Protein AF-A0A2G9P4A4-F1 (afdb_monomer_lite)

Secondary structure (DSSP, 8-state):
---------------------PPPP-PEEEHHHHHHS--BSSEEEEEEEEESTTTSSSSEEEEEETTEEEEEE--GGGGTT--TT-EEEEEEEE--S-SS-SSTTTEEEEEEEEE------B-SSGGGSPTTEEEEEEEEETTEEEEEEEE-----

Radius of gyration: 25.36 Å; chains: 1; bounding box: 76×40×81 Å

Structure (mmCIF, N/CA/C/O backbone):
data_AF-A0A2G9P4A4-F1
#
_entry.id   AF-A0A2G9P4A4-F1
#
loop_
_atom_site.group_PDB
_atom_site.id
_atom_site.type_symbol
_atom_site.label_atom_id
_atom_site.label_alt_id
_atom_site.label_comp_id
_atom_site.label_asym_id
_atom_site.label_entity_id
_atom_site.label_seq_id
_atom_site.pdbx_PDB_ins_code
_atom_site.Cartn_x
_atom_site.Cartn_y
_atom_site.Cartn_z
_atom_site.occupancy
_atom_site.B_iso_or_equiv
_atom_site.auth_seq_id
_atom_site.auth_comp_id
_atom_site.auth_asym_id
_atom_site.auth_atom_id
_atom_site.pdbx_PDB_model_num
ATOM 1 N N . MET A 1 1 ? 51.250 27.853 63.094 1.00 38.88 1 MET A N 1
ATOM 2 C CA . MET A 1 1 ? 50.689 26.483 63.073 1.00 38.88 1 MET A CA 1
ATOM 3 C C . MET A 1 1 ? 49.592 26.426 62.019 1.00 38.88 1 MET A C 1
ATOM 5 O O . MET A 1 1 ? 48.682 27.239 62.063 1.00 38.88 1 MET A O 1
ATOM 9 N N . LYS A 1 2 ? 49.763 25.532 61.037 1.00 47.66 2 LYS A N 1
ATOM 10 C CA . LYS A 1 2 ? 48.895 25.254 59.876 1.00 47.66 2 LYS A CA 1
ATOM 11 C C . LYS A 1 2 ? 47.487 24.838 60.300 1.00 47.66 2 LYS A C 1
ATOM 13 O O . LYS A 1 2 ? 47.427 23.869 61.047 1.00 47.66 2 LYS A O 1
ATOM 18 N N . LYS A 1 3 ? 46.417 25.432 59.740 1.00 43.81 3 LYS A N 1
ATOM 19 C CA . LYS A 1 3 ? 45.094 24.786 59.595 1.00 43.81 3 LYS A CA 1
ATOM 20 C C . LYS A 1 3 ? 44.264 25.360 58.419 1.00 43.81 3 LYS A C 1
ATOM 22 O O . LYS A 1 3 ? 43.856 26.508 58.476 1.00 43.81 3 LYS A O 1
ATOM 27 N N . ILE A 1 4 ? 43.992 24.473 57.447 1.00 54.62 4 ILE A N 1
ATOM 28 C CA . ILE A 1 4 ? 42.682 24.199 56.798 1.00 54.62 4 ILE A CA 1
ATOM 29 C C . ILE A 1 4 ? 42.232 25.187 55.692 1.00 54.62 4 ILE A C 1
ATOM 31 O O . ILE A 1 4 ? 41.890 26.326 55.970 1.00 54.62 4 ILE A O 1
ATOM 35 N N . PHE A 1 5 ? 42.421 24.853 54.403 1.00 53.12 5 PHE A N 1
ATOM 36 C CA . PHE A 1 5 ? 41.516 24.086 53.505 1.00 53.12 5 PHE A CA 1
ATOM 37 C C . PHE A 1 5 ? 40.148 24.747 53.303 1.00 53.12 5 PHE A C 1
ATOM 39 O O . PHE A 1 5 ? 39.327 24.592 54.190 1.00 53.12 5 PHE A O 1
ATOM 46 N N . ILE A 1 6 ? 39.889 25.344 52.126 1.00 52.00 6 ILE A N 1
ATOM 47 C CA . ILE A 1 6 ? 38.711 25.059 51.273 1.00 52.00 6 ILE A CA 1
ATOM 48 C C . ILE A 1 6 ? 39.114 25.350 49.819 1.00 52.00 6 ILE A C 1
ATOM 50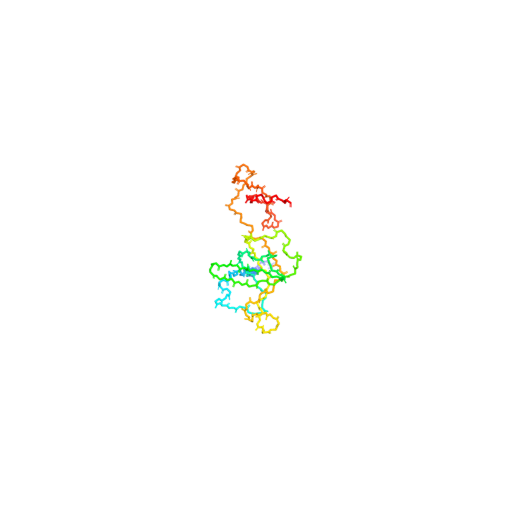 O O . ILE A 1 6 ? 39.227 26.491 49.382 1.00 52.00 6 ILE A O 1
ATOM 54 N N . VAL A 1 7 ? 39.366 24.271 49.086 1.00 50.25 7 VAL A N 1
ATOM 55 C CA . VAL A 1 7 ? 39.514 24.236 47.633 1.00 50.25 7 VAL A CA 1
ATOM 56 C C . VAL A 1 7 ? 38.094 24.228 47.058 1.00 50.25 7 VAL A C 1
ATOM 58 O O . VAL A 1 7 ? 37.395 23.222 47.141 1.00 50.25 7 VAL A O 1
ATOM 61 N N . LEU A 1 8 ? 37.633 25.372 46.549 1.00 47.69 8 LEU A N 1
ATOM 62 C CA . LEU A 1 8 ? 36.340 25.505 45.870 1.00 47.69 8 LEU A CA 1
ATOM 63 C C . LEU A 1 8 ? 36.509 25.035 44.418 1.00 47.69 8 LEU A C 1
ATOM 65 O O . LEU A 1 8 ? 36.770 25.818 43.509 1.00 47.69 8 LEU A O 1
ATOM 69 N N . ILE A 1 9 ? 36.422 23.717 44.225 1.00 50.53 9 ILE A N 1
ATOM 70 C CA . ILE A 1 9 ? 36.267 23.100 42.906 1.00 50.53 9 ILE A CA 1
ATOM 71 C C . ILE A 1 9 ? 34.866 23.467 42.421 1.00 50.53 9 ILE A C 1
ATOM 73 O O . ILE A 1 9 ? 33.869 22.895 42.859 1.00 50.53 9 ILE A O 1
ATOM 77 N N . LEU A 1 10 ? 34.796 24.438 41.516 1.00 48.41 10 LEU A N 1
ATOM 78 C CA . LEU A 1 10 ? 33.615 24.678 40.700 1.00 48.41 10 LEU A CA 1
ATOM 79 C C . LEU A 1 10 ? 33.547 23.548 39.664 1.00 48.41 10 LEU A C 1
ATOM 81 O O . LEU A 1 10 ? 34.129 23.624 38.584 1.00 48.41 10 LEU A O 1
ATOM 85 N N . VAL A 1 11 ? 32.884 22.451 40.040 1.00 56.06 11 VAL A N 1
ATOM 86 C CA . VAL A 1 11 ? 32.452 21.407 39.108 1.00 56.06 11 VAL A CA 1
ATOM 87 C C . VAL A 1 11 ? 31.328 22.010 38.270 1.00 56.06 11 VAL A C 1
ATOM 89 O O . VAL A 1 11 ? 30.154 21.932 38.625 1.00 56.06 11 VAL A O 1
ATOM 92 N N . SER A 1 12 ? 31.688 22.649 37.161 1.00 51.59 12 SER A N 1
ATOM 93 C CA . SER A 1 12 ? 30.738 22.960 36.097 1.00 51.59 12 SER A CA 1
ATOM 94 C C . SER A 1 12 ? 30.339 21.641 35.443 1.00 51.59 12 SER A C 1
ATOM 96 O O . SER A 1 12 ? 30.984 21.173 34.507 1.00 51.59 12 SER A O 1
ATOM 98 N N . VAL A 1 13 ? 29.300 21.008 35.992 1.00 52.00 13 VAL A N 1
ATOM 99 C CA . VAL A 1 13 ? 28.576 19.908 35.357 1.00 52.00 13 VAL A CA 1
ATOM 100 C C . VAL A 1 13 ? 27.949 20.487 34.096 1.00 52.00 13 VAL A C 1
ATOM 102 O O . VAL A 1 13 ? 26.865 21.066 34.125 1.00 52.00 13 VAL A O 1
ATOM 105 N N . ILE A 1 14 ? 28.669 20.392 32.982 1.00 58.41 14 ILE A N 1
ATOM 106 C CA . ILE A 1 14 ? 28.085 20.596 31.666 1.00 58.41 14 ILE A CA 1
ATOM 107 C C . ILE A 1 14 ? 27.151 19.402 31.495 1.00 58.41 14 ILE A C 1
ATOM 109 O O . ILE A 1 14 ? 27.589 18.297 31.179 1.00 58.41 14 ILE A O 1
ATOM 113 N N . PHE A 1 15 ? 25.869 19.604 31.799 1.00 46.44 15 PHE A N 1
ATOM 114 C CA . PHE A 1 15 ? 24.804 18.746 31.307 1.00 46.44 15 PHE A CA 1
ATOM 115 C C . PHE A 1 15 ? 24.862 18.833 29.778 1.00 46.44 15 PHE A C 1
ATOM 117 O O . PHE A 1 15 ? 24.165 19.633 29.159 1.00 46.44 15 PHE A O 1
ATOM 124 N N . SER A 1 16 ? 25.728 18.024 29.164 1.00 51.00 16 SER A N 1
ATOM 125 C CA . SER A 1 16 ? 25.557 17.574 27.789 1.00 51.00 16 SER A CA 1
ATOM 126 C C . SER A 1 16 ? 24.302 16.716 27.787 1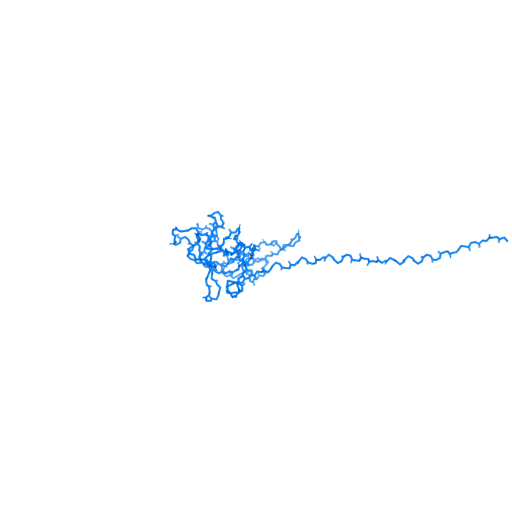.00 51.00 16 SER A C 1
ATOM 128 O O . SER A 1 16 ? 24.363 15.491 27.844 1.00 51.00 16 SER A O 1
ATOM 130 N N . GLY A 1 17 ? 23.147 17.380 27.818 1.00 52.66 17 GLY A N 1
ATOM 131 C CA . GLY A 1 17 ? 21.891 16.763 27.457 1.00 52.66 17 GLY A CA 1
ATOM 132 C C . GLY A 1 17 ? 22.053 16.291 26.025 1.00 52.66 17 GLY A C 1
ATOM 133 O O . GLY A 1 17 ? 22.036 17.098 25.098 1.00 52.66 17 GLY A O 1
ATOM 134 N N . CYS A 1 18 ? 22.272 14.990 25.855 1.00 53.38 18 CYS A N 1
ATOM 135 C CA . CYS A 1 18 ? 22.003 14.327 24.598 1.00 53.38 18 CYS A CA 1
ATOM 136 C C . CYS A 1 18 ? 20.525 14.585 24.307 1.00 53.38 18 CYS A C 1
ATOM 138 O O . CYS A 1 18 ? 19.652 13.948 24.890 1.00 53.38 18 CYS A O 1
ATOM 140 N N . VAL A 1 19 ? 20.242 15.579 23.467 1.00 62.56 19 VAL A N 1
ATOM 141 C CA . VAL A 1 19 ? 18.950 15.674 22.800 1.00 62.56 19 VAL A CA 1
ATOM 142 C C . VAL A 1 19 ? 18.904 14.438 21.917 1.00 62.56 19 VAL A C 1
ATOM 144 O O . VAL A 1 19 ? 19.564 14.395 20.879 1.00 62.56 19 VAL A O 1
ATOM 147 N N . GLU A 1 20 ? 18.217 13.395 22.382 1.00 62.78 20 GLU A N 1
ATOM 148 C CA . GLU A 1 20 ? 17.889 12.256 21.535 1.00 62.78 20 GLU A CA 1
ATOM 149 C C . GLU A 1 20 ? 17.218 12.819 20.278 1.00 62.78 20 GLU A C 1
ATOM 151 O O . GLU A 1 20 ? 16.249 13.582 20.395 1.00 62.78 20 GLU A O 1
ATOM 156 N N . PRO A 1 21 ? 17.756 12.546 19.076 1.00 59.38 21 PRO A N 1
ATOM 157 C CA . PRO A 1 21 ? 17.128 13.006 17.856 1.00 59.38 21 PRO A CA 1
ATOM 158 C C . PRO A 1 21 ? 15.728 12.404 17.825 1.00 59.38 21 PRO A C 1
ATOM 160 O O . PRO A 1 21 ? 15.567 11.188 17.725 1.00 59.38 21 PRO A O 1
ATOM 163 N N . LYS A 1 22 ? 14.715 13.270 17.952 1.00 50.31 22 LYS A N 1
ATOM 164 C CA . LYS A 1 22 ? 13.313 12.908 17.758 1.00 50.31 22 LYS A CA 1
ATOM 165 C C . LYS A 1 22 ? 13.250 12.109 16.453 1.00 50.31 22 LYS A C 1
ATOM 167 O O . LYS A 1 22 ? 13.699 12.648 15.436 1.00 50.31 22 LYS A O 1
ATOM 172 N N . PRO A 1 23 ? 12.771 10.852 16.465 1.00 52.66 23 PRO A N 1
ATOM 173 C CA . PRO A 1 23 ? 12.733 10.046 15.256 1.00 52.66 23 PRO A CA 1
ATOM 174 C C . PRO A 1 23 ? 11.992 10.848 14.189 1.00 52.66 23 PRO A C 1
ATOM 176 O O . PRO A 1 23 ? 10.910 11.387 14.449 1.00 52.66 23 PRO A O 1
ATOM 179 N N . ALA A 1 24 ? 12.635 11.023 13.032 1.00 58.41 24 ALA A N 1
ATOM 180 C CA . ALA A 1 24 ? 12.041 11.724 11.907 1.00 58.41 24 ALA A CA 1
ATOM 181 C C . ALA A 1 24 ? 10.691 11.060 11.625 1.00 58.41 24 ALA A C 1
ATOM 183 O O . ALA A 1 24 ? 10.641 9.852 11.400 1.00 58.41 24 ALA A O 1
ATOM 184 N N . GLN A 1 25 ? 9.600 11.823 11.725 1.00 61.59 25 GLN A N 1
ATOM 185 C CA . GLN A 1 25 ? 8.273 11.299 11.429 1.00 61.59 25 GLN A CA 1
ATOM 186 C C . GLN A 1 25 ? 8.292 10.770 9.995 1.00 61.59 25 GLN A C 1
ATOM 188 O O . GLN A 1 25 ? 8.588 11.514 9.058 1.00 61.59 25 GLN A O 1
ATOM 193 N N . GLU A 1 26 ? 8.052 9.471 9.846 1.00 78.06 26 GLU A N 1
ATOM 194 C CA . GLU A 1 26 ? 8.014 8.806 8.552 1.00 78.06 26 GLU A CA 1
ATOM 195 C C . GLU A 1 26 ? 6.864 9.407 7.738 1.00 78.06 26 GLU A C 1
ATOM 197 O O . GLU A 1 26 ? 5.703 9.355 8.147 1.00 78.06 26 GLU A O 1
ATOM 202 N N . LYS A 1 27 ? 7.192 10.067 6.624 1.00 89.31 27 LYS A N 1
ATOM 203 C CA . LYS A 1 27 ? 6.204 10.772 5.807 1.00 89.31 27 LYS A CA 1
ATOM 204 C C . LYS A 1 27 ? 5.347 9.760 5.045 1.00 89.31 27 LYS A C 1
ATOM 206 O O . LYS A 1 27 ? 5.883 8.955 4.286 1.00 89.31 27 LYS A O 1
ATOM 211 N N . ILE A 1 28 ? 4.031 9.867 5.199 1.00 93.00 28 ILE A N 1
ATOM 212 C CA . ILE A 1 28 ? 3.046 9.166 4.371 1.00 93.00 28 ILE A CA 1
ATOM 213 C C . ILE A 1 28 ? 2.628 10.121 3.253 1.00 93.00 28 ILE A C 1
ATOM 215 O O . ILE A 1 28 ? 2.282 11.272 3.515 1.00 93.00 28 ILE A O 1
ATOM 219 N N . PHE A 1 29 ? 2.719 9.664 2.010 1.00 92.50 29 PHE A N 1
ATOM 220 C CA . PHE A 1 29 ? 2.287 10.409 0.830 1.00 92.50 29 PHE A CA 1
ATOM 221 C C . PHE A 1 29 ? 0.869 9.986 0.463 1.00 92.50 29 PHE A C 1
ATOM 223 O O . PHE A 1 29 ? 0.502 8.830 0.642 1.00 92.50 29 PHE A O 1
ATOM 230 N N . ASN A 1 30 ? 0.070 10.870 -0.119 1.00 92.69 30 ASN A N 1
ATOM 231 C CA . ASN A 1 30 ? -1.087 10.398 -0.880 1.00 92.69 30 ASN A CA 1
ATOM 232 C C . ASN A 1 30 ? -0.681 10.083 -2.334 1.00 92.69 30 ASN A C 1
ATOM 234 O O . ASN A 1 30 ? 0.379 10.503 -2.803 1.00 92.69 30 ASN A O 1
ATOM 238 N N . VAL A 1 31 ? -1.514 9.331 -3.059 1.00 91.44 31 VAL A N 1
ATOM 239 C CA . VAL A 1 31 ? -1.201 8.919 -4.444 1.00 91.44 31 VAL A CA 1
ATOM 240 C C . VAL A 1 31 ? -0.949 10.111 -5.374 1.00 91.44 31 VAL A C 1
ATOM 242 O O . VAL A 1 31 ? -0.026 10.071 -6.186 1.00 91.44 31 VAL A O 1
ATOM 245 N N . ALA A 1 32 ? -1.727 11.188 -5.248 1.00 89.69 32 ALA A N 1
ATOM 246 C CA . ALA A 1 32 ? -1.562 12.372 -6.088 1.00 89.69 32 ALA A CA 1
ATOM 247 C C . ALA A 1 32 ? -0.217 13.071 -5.826 1.00 89.69 32 ALA A C 1
ATOM 249 O O . ALA A 1 32 ? 0.503 13.379 -6.773 1.00 89.69 32 ALA A O 1
ATOM 250 N N . GLU A 1 33 ? 0.162 13.234 -4.557 1.00 90.88 33 GLU A N 1
ATOM 251 C CA . GLU A 1 33 ? 1.450 13.808 -4.151 1.00 90.88 33 GLU A CA 1
ATOM 252 C C . GLU A 1 33 ? 2.638 13.004 -4.684 1.00 90.88 33 GLU A C 1
ATOM 254 O O . GLU A 1 33 ? 3.612 13.593 -5.160 1.00 90.88 33 GLU A O 1
ATOM 259 N N . LEU A 1 34 ? 2.564 11.667 -4.614 1.00 91.06 34 LEU A N 1
ATOM 260 C CA . LEU A 1 34 ? 3.615 10.807 -5.152 1.00 91.06 34 LEU A CA 1
ATOM 261 C C . LEU A 1 34 ? 3.729 10.967 -6.671 1.00 91.06 34 LEU A C 1
ATOM 263 O O . LEU A 1 34 ? 4.834 11.050 -7.191 1.00 91.06 34 LEU A O 1
ATOM 267 N N . LEU A 1 35 ? 2.611 11.022 -7.392 1.00 88.81 35 LEU A N 1
ATOM 268 C CA . LEU A 1 35 ? 2.629 11.139 -8.851 1.00 88.81 35 LEU A CA 1
ATOM 269 C C . LEU A 1 35 ? 3.091 12.518 -9.341 1.00 88.81 35 LEU A C 1
ATOM 271 O O . LEU A 1 35 ? 3.660 12.614 -10.427 1.00 88.81 35 LEU A O 1
ATOM 275 N N . GLU A 1 36 ? 2.875 13.579 -8.562 1.00 89.75 36 GLU A N 1
ATOM 276 C CA . GLU A 1 36 ? 3.418 14.909 -8.859 1.00 89.75 36 GLU A CA 1
ATOM 277 C C . GLU A 1 36 ? 4.931 14.987 -8.618 1.00 89.75 36 GLU A C 1
ATOM 279 O O . GLU A 1 36 ? 5.641 15.658 -9.367 1.00 89.75 36 GLU A O 1
ATOM 284 N N . ASN A 1 37 ? 5.433 14.297 -7.588 1.00 89.62 37 ASN A N 1
ATOM 285 C CA . ASN A 1 37 ? 6.845 14.296 -7.205 1.00 89.62 37 ASN A CA 1
ATOM 286 C C . ASN A 1 37 ? 7.330 12.861 -6.921 1.00 89.62 37 ASN A C 1
ATOM 288 O O . ASN A 1 37 ? 7.495 12.487 -5.754 1.00 89.62 37 ASN A O 1
ATOM 292 N N . PRO A 1 38 ? 7.565 12.048 -7.968 1.00 89.88 38 PRO A N 1
ATOM 293 C CA . PRO A 1 38 ? 7.825 10.625 -7.808 1.00 89.88 38 PRO A CA 1
ATOM 294 C C . PRO A 1 38 ? 9.138 10.349 -7.082 1.00 89.88 38 PRO A C 1
ATOM 296 O O . PRO A 1 38 ? 10.188 10.928 -7.375 1.00 89.88 38 PRO A O 1
ATOM 299 N N . VAL A 1 39 ? 9.072 9.413 -6.136 1.00 90.44 39 VAL A N 1
ATOM 300 C CA . VAL A 1 39 ? 10.213 8.941 -5.352 1.00 90.44 39 VAL A CA 1
ATOM 301 C C . VAL A 1 39 ? 10.469 7.481 -5.703 1.00 90.44 39 VAL A C 1
ATOM 303 O O . VAL A 1 39 ? 9.839 6.578 -5.162 1.00 90.44 39 VAL A O 1
ATOM 306 N N . TYR A 1 4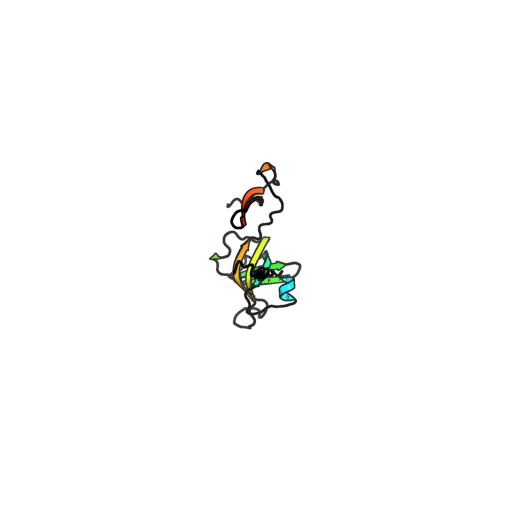0 ? 11.401 7.257 -6.624 1.00 90.88 40 TYR A N 1
ATOM 307 C CA . TYR A 1 40 ? 11.705 5.919 -7.120 1.00 90.88 40 TYR A CA 1
ATOM 308 C C . TYR A 1 40 ? 12.697 5.148 -6.244 1.00 90.88 40 TYR A C 1
ATOM 310 O O . TYR A 1 40 ? 13.551 5.749 -5.586 1.00 90.88 40 TYR A O 1
ATOM 318 N N . GLU A 1 41 ? 12.609 3.814 -6.293 1.00 88.50 41 GLU A N 1
ATOM 319 C CA . GLU A 1 41 ? 13.553 2.852 -5.684 1.00 88.50 41 GLU A CA 1
ATOM 320 C C . GLU A 1 41 ? 13.760 3.002 -4.166 1.00 88.50 41 GLU A C 1
ATOM 322 O O . GLU A 1 41 ? 14.670 2.408 -3.578 1.00 88.50 41 GLU A O 1
ATOM 327 N N . LYS A 1 42 ? 12.909 3.787 -3.505 1.00 91.81 42 LYS A N 1
ATOM 328 C CA . LYS A 1 42 ? 12.917 3.998 -2.059 1.00 91.81 42 LYS A CA 1
ATOM 329 C C . LYS A 1 42 ? 11.642 3.444 -1.470 1.00 91.81 42 LYS A C 1
ATOM 331 O O . LYS A 1 42 ? 10.570 3.604 -2.044 1.00 91.81 42 LYS A O 1
ATOM 336 N N . GLU A 1 43 ? 11.793 2.797 -0.321 1.00 93.56 43 GLU A N 1
ATOM 337 C CA . GLU A 1 43 ? 10.644 2.347 0.445 1.00 93.56 43 GLU A CA 1
ATOM 338 C C . GLU A 1 43 ? 9.952 3.564 1.055 1.00 93.56 43 GLU A C 1
ATOM 340 O O . GLU A 1 43 ? 10.579 4.367 1.749 1.00 93.56 43 GLU A O 1
ATOM 345 N N . ILE A 1 44 ? 8.681 3.728 0.711 1.00 94.75 44 ILE A N 1
ATOM 346 C CA . ILE A 1 44 ? 7.829 4.829 1.143 1.00 94.75 44 ILE A CA 1
ATOM 347 C C . ILE A 1 44 ? 6.455 4.291 1.523 1.00 94.75 44 ILE A C 1
ATOM 349 O O . ILE A 1 44 ? 6.066 3.191 1.126 1.00 94.75 44 ILE A O 1
ATOM 353 N N . LYS A 1 45 ? 5.709 5.105 2.266 1.00 95.81 45 LYS A N 1
ATOM 354 C CA . LYS A 1 45 ? 4.310 4.851 2.595 1.00 95.81 45 LYS A CA 1
ATOM 355 C C . LYS A 1 45 ? 3.416 5.723 1.736 1.00 95.81 45 LYS A C 1
ATOM 357 O O . LYS A 1 45 ? 3.610 6.938 1.693 1.00 95.81 45 LYS A O 1
ATOM 362 N N . ILE A 1 46 ? 2.437 5.107 1.090 1.00 95.50 46 ILE A N 1
ATOM 363 C CA . ILE A 1 46 ? 1.378 5.801 0.370 1.00 95.50 46 ILE A CA 1
ATOM 364 C C . ILE A 1 46 ? 0.019 5.448 0.952 1.00 95.50 46 ILE A C 1
ATOM 366 O O . ILE A 1 46 ? -0.191 4.317 1.374 1.00 95.50 46 ILE A O 1
ATOM 370 N N . GLN A 1 47 ? -0.905 6.399 0.959 1.00 95.56 47 GLN A N 1
ATOM 371 C CA . GLN A 1 47 ? -2.280 6.176 1.394 1.00 95.56 47 GLN A CA 1
ATOM 372 C C . GLN A 1 47 ? -3.273 6.416 0.260 1.00 95.56 47 GLN A C 1
ATOM 374 O O . GLN A 1 47 ? -3.072 7.293 -0.593 1.00 95.56 47 GLN A O 1
ATOM 379 N N . GLY A 1 48 ? -4.361 5.653 0.274 1.00 95.56 48 GLY A N 1
ATOM 380 C CA . GLY A 1 48 ? -5.451 5.810 -0.673 1.00 95.56 48 GLY A CA 1
ATOM 381 C C . GLY A 1 48 ? -6.506 4.719 -0.565 1.00 95.56 48 GLY A C 1
ATOM 382 O O . GLY A 1 48 ? -6.404 3.778 0.224 1.00 95.56 48 GLY A O 1
ATOM 383 N N . LYS A 1 49 ? -7.544 4.882 -1.379 1.00 96.44 49 LYS A N 1
ATOM 384 C CA . LYS A 1 49 ? -8.714 4.015 -1.394 1.00 96.44 49 LYS A CA 1
ATOM 385 C C . LYS A 1 49 ? -8.507 2.855 -2.362 1.00 96.44 49 LYS A C 1
ATOM 387 O O . LYS A 1 49 ? -8.136 3.095 -3.511 1.00 96.44 49 LYS A O 1
ATOM 392 N N . VAL A 1 50 ? -8.778 1.634 -1.913 1.00 95.94 50 VAL A N 1
ATOM 393 C CA . VAL A 1 50 ? -8.667 0.400 -2.706 1.00 95.94 50 VAL A CA 1
ATOM 394 C C . VAL A 1 50 ? -9.822 0.287 -3.703 1.00 95.94 50 VAL A C 1
ATOM 396 O O . VAL A 1 50 ? -10.980 0.544 -3.367 1.00 95.94 50 VAL A O 1
ATOM 399 N N . SER A 1 51 ? -9.509 -0.131 -4.927 1.00 95.12 51 SER A N 1
ATOM 400 C CA . SER A 1 51 ? -10.466 -0.470 -5.987 1.00 95.12 51 SER A CA 1
ATOM 401 C C . SER A 1 51 ? -9.892 -1.543 -6.918 1.00 95.12 51 SER A C 1
ATOM 403 O O . SER A 1 51 ? -8.677 -1.701 -6.996 1.00 95.12 51 SER A O 1
ATOM 405 N N . GLY A 1 52 ? -10.743 -2.300 -7.617 1.00 92.38 52 GLY A N 1
ATOM 406 C CA . GLY A 1 52 ? -10.301 -3.332 -8.565 1.00 92.38 52 GLY A CA 1
ATOM 407 C C . GLY A 1 52 ? -9.635 -4.563 -7.932 1.00 92.38 52 GLY A C 1
ATOM 408 O O . GLY A 1 52 ? -9.118 -5.417 -8.652 1.00 92.38 52 GLY A O 1
ATOM 409 N N . LEU A 1 53 ? -9.643 -4.695 -6.600 1.00 93.44 53 LEU A N 1
ATOM 410 C CA . LEU A 1 53 ? -9.090 -5.851 -5.899 1.00 93.44 53 LEU A CA 1
ATOM 411 C C . LEU A 1 53 ? -9.881 -7.111 -6.269 1.00 93.44 53 LEU A C 1
ATOM 413 O O . LEU A 1 53 ? -11.087 -7.187 -6.042 1.00 93.44 53 LEU A O 1
ATOM 417 N N . GLY A 1 54 ? -9.195 -8.097 -6.854 1.00 87.50 54 GLY A N 1
ATOM 418 C CA . GLY A 1 54 ? -9.786 -9.379 -7.255 1.00 87.50 54 GLY A CA 1
ATOM 419 C C . GLY A 1 54 ? -10.690 -9.329 -8.494 1.00 87.50 54 GLY A C 1
ATOM 420 O O . GLY A 1 54 ? -11.209 -10.366 -8.900 1.00 87.50 54 GLY A O 1
ATOM 421 N N . GLU A 1 55 ? -10.869 -8.163 -9.121 1.00 85.50 55 GLU A N 1
ATOM 422 C CA . GLU A 1 55 ? -11.711 -8.006 -10.321 1.00 85.50 55 GLU A CA 1
ATOM 423 C C . GLU A 1 55 ? -10.980 -8.402 -11.614 1.00 85.50 55 GLU A C 1
ATOM 425 O O . GLU A 1 55 ? -11.595 -8.689 -12.642 1.00 85.50 55 GLU A O 1
ATOM 430 N N . VAL A 1 56 ? -9.651 -8.446 -11.557 1.00 75.44 56 VAL A N 1
ATOM 431 C CA . VAL A 1 56 ? -8.751 -8.721 -12.676 1.00 75.44 56 VAL A CA 1
ATOM 432 C C . VAL A 1 56 ? -7.875 -9.935 -12.368 1.00 75.44 56 VAL A C 1
ATOM 434 O O . VAL A 1 56 ? -7.516 -10.188 -11.221 1.00 75.44 56 VAL A O 1
ATOM 437 N N . LEU A 1 57 ? -7.488 -10.691 -13.402 1.00 79.44 57 LEU A N 1
ATOM 438 C CA . LEU A 1 57 ? -6.562 -11.832 -13.294 1.00 79.44 57 LEU A CA 1
ATOM 439 C C . LEU A 1 57 ? -5.096 -11.371 -13.099 1.00 79.44 57 LEU A C 1
ATOM 441 O O . LEU A 1 57 ? -4.189 -11.881 -13.755 1.00 79.44 57 LEU A O 1
ATOM 445 N N . CYS A 1 58 ? -4.860 -10.387 -12.228 1.00 83.62 58 CYS A N 1
ATOM 446 C CA . CYS A 1 58 ? -3.538 -9.929 -11.797 1.00 83.62 58 CYS A CA 1
ATOM 447 C C . CYS A 1 58 ? -3.461 -9.924 -10.265 1.00 83.62 58 CYS A C 1
ATOM 449 O O . CYS A 1 58 ? -4.468 -9.810 -9.570 1.00 83.62 58 CYS A O 1
ATOM 451 N N . LEU A 1 59 ? -2.239 -9.973 -9.737 1.00 91.50 59 LEU A N 1
ATOM 452 C CA . LEU A 1 59 ? -1.962 -9.697 -8.326 1.00 91.50 59 LEU A CA 1
ATOM 453 C C . LEU A 1 59 ? -1.771 -8.192 -8.123 1.00 91.50 59 LEU A C 1
ATOM 455 O O . LEU A 1 59 ? -0.700 -7.726 -7.731 1.00 91.50 59 LEU A O 1
ATOM 459 N N . CYS A 1 60 ? -2.799 -7.435 -8.506 1.00 92.94 60 CYS A N 1
ATOM 460 C CA . CYS A 1 60 ? -2.781 -5.984 -8.487 1.00 92.94 60 CYS A CA 1
ATOM 461 C C . CYS A 1 60 ? -4.150 -5.385 -8.132 1.00 92.94 60 CYS A C 1
ATOM 463 O O . CYS A 1 60 ? -5.175 -6.060 -8.232 1.00 92.94 60 CYS A O 1
ATOM 465 N N . PHE A 1 61 ? -4.155 -4.147 -7.643 1.00 94.88 61 PHE A N 1
ATOM 466 C CA . PHE A 1 61 ? -5.357 -3.335 -7.430 1.00 94.88 61 PHE A CA 1
ATOM 467 C C . PHE A 1 61 ? -5.035 -1.857 -7.677 1.00 94.88 61 PHE A C 1
ATOM 469 O O . PHE A 1 61 ? -3.869 -1.461 -7.695 1.00 94.88 61 PHE A O 1
ATOM 476 N N . ASP A 1 62 ? -6.064 -1.038 -7.847 1.00 94.44 62 ASP A N 1
ATOM 477 C CA . ASP A 1 62 ? -5.941 0.406 -8.013 1.00 94.44 62 ASP A CA 1
ATOM 478 C C . ASP A 1 62 ? -6.062 1.117 -6.661 1.00 94.44 62 ASP A C 1
ATOM 480 O O . ASP A 1 62 ? -7.062 0.965 -5.951 1.00 94.44 62 ASP A O 1
ATOM 484 N N . LEU A 1 63 ? -5.058 1.924 -6.315 1.00 95.75 63 LEU A N 1
ATOM 485 C CA . LEU A 1 63 ? -5.070 2.798 -5.145 1.00 95.75 63 LEU A CA 1
ATOM 486 C C . LEU A 1 63 ? -5.347 4.236 -5.582 1.00 95.75 63 LEU A C 1
ATOM 488 O O . LEU A 1 63 ? -4.562 4.834 -6.318 1.00 95.75 63 LEU A O 1
ATOM 492 N N . THR A 1 64 ? -6.450 4.808 -5.101 1.00 95.19 64 THR A N 1
ATOM 493 C CA . 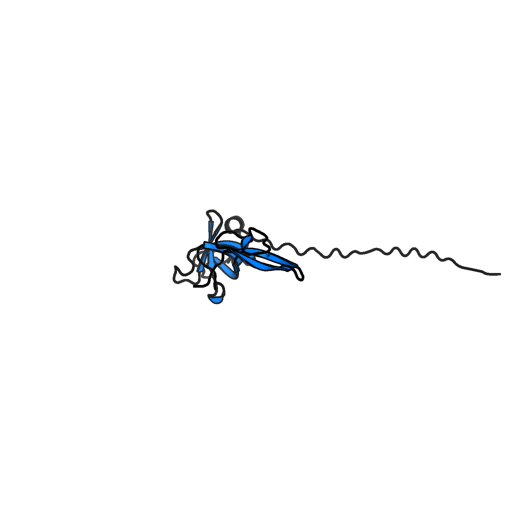THR A 1 64 ? -6.925 6.128 -5.537 1.00 95.19 64 THR A CA 1
ATOM 494 C C . THR A 1 64 ? -6.811 7.178 -4.432 1.00 95.19 64 THR A C 1
ATOM 496 O O . THR A 1 64 ? -7.233 6.953 -3.297 1.00 95.19 64 THR A O 1
ATOM 499 N N . SER A 1 65 ? -6.310 8.368 -4.770 1.00 92.38 65 SER A N 1
ATOM 500 C CA . SER A 1 65 ? -6.415 9.572 -3.936 1.00 92.38 65 SER A CA 1
ATOM 501 C C . SER A 1 65 ? -6.772 10.779 -4.799 1.00 92.38 65 SER A C 1
ATOM 503 O O . SER A 1 65 ? -6.051 11.119 -5.739 1.00 92.38 65 SER A O 1
ATOM 505 N N . GLY A 1 66 ? -7.884 11.445 -4.477 1.00 88.81 66 GLY A N 1
ATOM 506 C CA . GLY A 1 66 ? -8.453 12.479 -5.343 1.00 88.81 66 GLY A CA 1
ATOM 507 C C . GLY A 1 66 ? -8.855 11.893 -6.700 1.00 88.81 66 GLY A C 1
ATOM 508 O O . GLY A 1 66 ? -9.542 10.879 -6.755 1.00 88.81 66 GLY A O 1
ATOM 509 N N . GLU A 1 67 ? -8.404 12.514 -7.790 1.00 90.25 67 GLU A N 1
ATOM 510 C CA . GLU A 1 67 ? -8.657 12.064 -9.171 1.00 90.25 67 GLU A CA 1
ATOM 511 C C . GLU A 1 67 ? -7.508 11.216 -9.754 1.00 90.25 67 GLU A C 1
ATOM 513 O O . GLU A 1 67 ? -7.442 10.980 -10.962 1.00 90.25 67 GLU A O 1
ATOM 518 N N . LYS A 1 68 ? -6.545 10.804 -8.921 1.00 92.00 68 LYS A N 1
ATOM 519 C CA . LYS A 1 68 ? -5.360 10.052 -9.348 1.00 92.00 68 LYS A CA 1
ATOM 520 C C . LYS A 1 68 ? -5.417 8.618 -8.833 1.00 92.00 68 LYS A C 1
ATOM 522 O O . LYS A 1 68 ? -5.739 8.406 -7.667 1.00 92.00 68 LYS A O 1
ATOM 527 N N . SER A 1 69 ? -5.047 7.672 -9.694 1.00 92.44 69 SER A N 1
ATOM 528 C CA . SER A 1 69 ? -4.900 6.250 -9.370 1.00 92.44 69 SER A CA 1
ATOM 529 C C . SER A 1 69 ? -3.470 5.780 -9.638 1.00 92.44 69 SER A C 1
ATOM 531 O O . SER A 1 69 ? -2.800 6.303 -10.537 1.00 92.44 69 SER A O 1
ATOM 533 N N . LEU A 1 70 ? -3.025 4.799 -8.860 1.00 92.25 70 LEU A N 1
ATOM 534 C CA . LEU A 1 70 ? -1.752 4.103 -8.987 1.00 92.25 70 LEU A CA 1
ATOM 535 C C . LEU A 1 70 ? -1.987 2.597 -8.847 1.00 92.25 70 LEU A C 1
ATOM 537 O O . LEU A 1 70 ? -2.691 2.169 -7.931 1.00 92.25 70 LEU A O 1
ATOM 541 N N . VAL A 1 71 ? -1.369 1.805 -9.724 1.00 93.19 71 VAL A N 1
ATOM 542 C CA . VAL A 1 71 ? -1.475 0.344 -9.672 1.00 93.19 71 VAL A CA 1
ATOM 543 C C . VAL A 1 71 ? -0.535 -0.179 -8.594 1.00 93.19 71 VAL A C 1
ATOM 545 O O . VAL A 1 71 ? 0.672 0.078 -8.620 1.00 93.19 71 VAL A O 1
ATOM 548 N N . ILE A 1 72 ? -1.098 -0.926 -7.651 1.00 94.69 72 ILE A N 1
ATOM 549 C CA . ILE A 1 72 ? -0.368 -1.571 -6.567 1.00 94.69 72 ILE A CA 1
ATOM 550 C C . ILE A 1 72 ? -0.238 -3.051 -6.879 1.00 94.69 72 ILE A C 1
ATOM 552 O O . ILE A 1 72 ? -1.237 -3.761 -6.954 1.00 94.69 72 ILE A O 1
ATOM 556 N N . TRP A 1 73 ? 0.995 -3.519 -7.015 1.00 94.19 73 TRP A N 1
ATOM 557 C CA . TRP A 1 73 ? 1.342 -4.929 -7.131 1.00 94.19 73 TRP A CA 1
ATOM 558 C C . TRP A 1 73 ? 1.631 -5.501 -5.747 1.00 94.19 73 TRP A C 1
ATOM 560 O O . TRP A 1 73 ? 2.301 -4.853 -4.941 1.00 94.19 73 TRP A O 1
ATOM 570 N N . TYR A 1 74 ? 1.128 -6.698 -5.454 1.00 93.56 74 TYR A N 1
ATOM 571 C CA . TYR A 1 74 ? 1.212 -7.279 -4.113 1.00 93.56 74 TYR A CA 1
ATOM 572 C C . TYR A 1 74 ? 1.337 -8.807 -4.138 1.00 93.56 74 TYR A C 1
ATOM 574 O O . TYR A 1 74 ? 0.962 -9.461 -5.109 1.00 93.56 74 TYR A O 1
ATOM 582 N N . ASP A 1 75 ? 1.804 -9.390 -3.031 1.00 92.19 75 ASP A N 1
ATOM 583 C CA . ASP A 1 75 ? 1.697 -10.834 -2.803 1.00 92.19 75 ASP A CA 1
ATOM 584 C C . ASP A 1 75 ? 0.343 -11.179 -2.158 1.00 92.19 75 ASP A C 1
ATOM 586 O O . ASP A 1 75 ? -0.047 -10.508 -1.198 1.00 92.19 75 ASP A O 1
ATOM 590 N N . PRO A 1 76 ? -0.358 -12.259 -2.566 1.00 88.62 76 PRO A N 1
ATOM 591 C CA . PRO A 1 76 ? -1.733 -12.563 -2.136 1.00 88.62 76 PRO A CA 1
ATOM 592 C C . PRO A 1 76 ? -1.969 -12.562 -0.621 1.00 88.62 76 PRO A C 1
ATOM 594 O O . PRO A 1 76 ? -3.062 -12.265 -0.148 1.00 88.62 76 PRO A O 1
ATOM 597 N N . VAL A 1 77 ? -0.938 -12.893 0.156 1.00 89.69 77 VAL A N 1
ATOM 598 C CA . VAL A 1 77 ? -0.996 -12.949 1.622 1.00 89.69 77 VAL A CA 1
ATOM 599 C C . VAL A 1 77 ? -1.185 -11.575 2.280 1.00 89.69 77 VAL A C 1
ATOM 601 O O . VAL A 1 77 ? -1.588 -11.521 3.439 1.00 89.69 77 VAL A O 1
ATOM 604 N N . MET A 1 78 ? -0.916 -10.479 1.562 1.00 90.31 78 MET A N 1
ATOM 605 C CA . MET A 1 78 ? -0.948 -9.109 2.089 1.00 90.31 78 MET A CA 1
ATOM 606 C C . MET A 1 78 ? -2.349 -8.486 2.130 1.00 90.31 78 MET A C 1
ATOM 608 O O . MET A 1 78 ? -2.562 -7.545 2.884 1.00 90.31 78 MET A O 1
ATOM 612 N N . VAL A 1 79 ? -3.304 -8.991 1.344 1.00 91.94 79 VAL A N 1
ATOM 613 C CA . VAL A 1 79 ? -4.645 -8.384 1.190 1.00 91.94 79 VAL A CA 1
ATOM 614 C C . VAL A 1 79 ? -5.730 -9.079 2.013 1.00 91.94 79 VAL A C 1
ATOM 616 O O . VAL A 1 79 ? -6.923 -8.880 1.798 1.00 91.94 79 VAL A O 1
ATOM 619 N N . LYS A 1 80 ? -5.341 -9.923 2.973 1.00 90.19 80 LYS A N 1
ATOM 620 C CA . LYS A 1 80 ? -6.301 -10.627 3.825 1.00 90.19 80 LYS A CA 1
ATOM 621 C C . LYS A 1 80 ? -7.111 -9.625 4.658 1.00 90.19 80 LYS A C 1
ATOM 623 O O . LYS A 1 80 ? -6.553 -8.952 5.519 1.00 90.19 80 LYS A O 1
ATOM 628 N N . GLY A 1 81 ? -8.428 -9.603 4.450 1.00 88.88 81 GLY A N 1
ATOM 629 C CA . GLY A 1 81 ? -9.346 -8.701 5.155 1.00 88.88 81 GLY A CA 1
ATOM 630 C C . GLY A 1 81 ? -9.379 -7.274 4.603 1.00 88.88 81 GLY A C 1
ATOM 631 O O . GLY A 1 81 ? -9.895 -6.392 5.279 1.00 88.88 81 GLY A O 1
ATOM 632 N N . ILE A 1 82 ? -8.815 -7.049 3.413 1.00 91.62 82 ILE A N 1
ATOM 633 C CA . ILE A 1 82 ? -8.912 -5.789 2.672 1.00 91.62 82 ILE A CA 1
ATOM 634 C C . ILE A 1 82 ? -9.941 -5.966 1.560 1.00 91.62 82 ILE A C 1
ATOM 636 O O . ILE A 1 82 ? -9.932 -6.978 0.859 1.00 91.62 82 ILE A O 1
ATOM 640 N N . GLU A 1 83 ? -10.800 -4.970 1.384 1.00 92.81 83 GLU A N 1
ATOM 641 C CA . GLU A 1 83 ? -11.878 -4.973 0.401 1.00 92.81 83 GLU A CA 1
ATOM 642 C C . GLU A 1 83 ? -11.847 -3.719 -0.480 1.00 92.81 83 GLU A C 1
ATOM 644 O O . GLU A 1 83 ? -11.255 -2.689 -0.143 1.00 92.81 83 GLU A O 1
ATOM 649 N N . ASN A 1 84 ? -12.521 -3.790 -1.632 1.00 94.44 84 ASN A N 1
ATOM 650 C CA . ASN A 1 84 ? -12.753 -2.609 -2.457 1.00 94.44 84 ASN A CA 1
ATOM 651 C C . ASN A 1 84 ? -13.536 -1.568 -1.656 1.00 94.44 84 ASN A C 1
ATOM 653 O O . ASN A 1 84 ? -14.609 -1.842 -1.128 1.00 94.44 84 ASN A O 1
ATOM 657 N N . GLY A 1 85 ? -13.016 -0.347 -1.610 1.00 92.25 85 GLY A N 1
ATOM 658 C CA . GLY A 1 85 ? -13.584 0.741 -0.829 1.00 92.25 85 GLY A CA 1
ATOM 659 C C . GLY A 1 85 ? -12.796 1.098 0.428 1.00 92.25 85 GLY A C 1
ATOM 660 O O . GLY A 1 85 ? -12.941 2.231 0.898 1.00 92.25 85 GLY A O 1
ATOM 661 N N . ASP A 1 86 ? -11.941 0.198 0.916 1.00 93.62 86 ASP A N 1
ATOM 662 C CA . ASP A 1 86 ? -11.134 0.433 2.109 1.00 93.62 86 ASP A CA 1
ATOM 663 C C . ASP A 1 86 ? -10.109 1.546 1.899 1.00 93.62 86 ASP A C 1
ATOM 665 O O . ASP A 1 86 ? -9.527 1.685 0.822 1.00 93.62 86 ASP A O 1
ATOM 669 N N . GLN A 1 87 ? -9.865 2.324 2.955 1.00 94.12 87 GLN A N 1
ATOM 670 C CA . GLN A 1 87 ? -8.676 3.167 3.038 1.00 94.12 87 GLN A CA 1
ATOM 671 C C . GLN A 1 87 ? -7.516 2.347 3.588 1.00 94.12 87 GLN A C 1
ATOM 673 O O . GLN A 1 87 ? -7.650 1.674 4.613 1.00 94.12 87 GLN A O 1
ATOM 678 N N . VAL A 1 88 ? -6.380 2.394 2.899 1.00 95.62 88 VAL A N 1
ATOM 679 C CA . VAL A 1 88 ? -5.185 1.636 3.272 1.00 95.62 88 VAL A CA 1
ATOM 680 C C . VAL A 1 88 ? -3.939 2.504 3.220 1.00 95.62 88 VAL A C 1
ATOM 682 O O . VAL A 1 88 ? -3.837 3.437 2.423 1.00 95.62 88 VAL A O 1
ATOM 685 N N . ILE A 1 89 ? -2.960 2.133 4.039 1.00 95.62 89 ILE A N 1
ATOM 686 C CA . ILE A 1 89 ? -1.575 2.574 3.933 1.00 95.62 89 ILE A CA 1
ATOM 687 C C . ILE A 1 89 ? -0.777 1.423 3.321 1.00 95.62 89 ILE A C 1
ATOM 689 O O . ILE A 1 89 ? -0.697 0.326 3.875 1.00 95.62 89 ILE A O 1
ATOM 693 N N . VAL A 1 90 ? -0.165 1.677 2.173 1.00 96.50 90 VAL A N 1
ATOM 694 C CA . VAL A 1 90 ? 0.705 0.744 1.463 1.00 96.50 90 VAL A CA 1
ATOM 695 C C . VAL A 1 90 ? 2.150 1.172 1.685 1.00 96.50 90 VAL A C 1
ATOM 697 O O . VAL A 1 90 ? 2.530 2.293 1.356 1.00 96.50 90 VAL A O 1
ATOM 700 N N . THR A 1 91 ? 2.971 0.279 2.227 1.00 96.94 91 THR A N 1
ATOM 701 C CA . THR A 1 91 ? 4.430 0.442 2.244 1.00 96.94 91 THR A CA 1
ATOM 702 C C . THR A 1 91 ? 5.009 -0.297 1.050 1.00 96.94 91 THR A C 1
ATOM 704 O O . THR A 1 91 ? 4.613 -1.432 0.779 1.00 96.94 91 THR A O 1
ATOM 707 N N . GLY A 1 92 ? 5.926 0.329 0.323 1.00 95.50 92 GLY A N 1
ATOM 708 C CA . GLY A 1 92 ? 6.528 -0.288 -0.850 1.00 95.50 92 GLY A CA 1
ATOM 709 C C . GLY A 1 92 ? 7.381 0.676 -1.655 1.00 95.50 92 GLY A C 1
ATOM 710 O O . GLY A 1 92 ? 7.826 1.702 -1.140 1.00 95.50 92 GLY A O 1
ATOM 711 N N . LYS A 1 93 ? 7.632 0.335 -2.920 1.00 94.69 93 LYS A N 1
ATOM 712 C CA . LYS A 1 93 ? 8.530 1.091 -3.801 1.00 94.69 93 LYS A CA 1
ATOM 713 C C . LYS A 1 93 ? 7.877 1.379 -5.140 1.00 94.69 93 LYS A C 1
ATOM 715 O O . LYS A 1 93 ? 7.283 0.490 -5.746 1.00 94.69 93 LYS A O 1
ATOM 720 N N . LEU A 1 94 ? 8.069 2.602 -5.624 1.00 91.94 94 LEU A N 1
ATOM 721 C CA . LEU A 1 94 ? 7.771 2.959 -7.005 1.00 91.94 94 LEU A CA 1
ATOM 722 C C . LEU A 1 94 ? 8.946 2.531 -7.894 1.00 91.94 94 LEU A C 1
ATOM 724 O O . LEU A 1 94 ? 10.086 2.944 -7.646 1.00 91.94 94 LEU A O 1
ATOM 728 N N . ASP A 1 95 ? 8.675 1.709 -8.905 1.00 84.56 95 ASP A N 1
ATOM 729 C CA . ASP A 1 95 ? 9.706 1.206 -9.818 1.00 84.56 95 ASP A CA 1
ATOM 730 C C . ASP A 1 95 ? 10.192 2.324 -10.760 1.00 84.56 95 ASP A C 1
ATOM 732 O O . ASP A 1 95 ? 9.392 3.035 -11.378 1.00 84.56 95 ASP A O 1
ATOM 736 N N . SER A 1 96 ? 11.515 2.509 -10.841 1.00 75.50 96 SER A N 1
ATOM 737 C CA . SER A 1 96 ? 12.161 3.460 -11.760 1.00 75.50 96 SER A CA 1
ATOM 738 C C . SER A 1 96 ? 12.326 2.921 -13.176 1.00 75.50 96 SER A C 1
ATOM 740 O O . SER A 1 96 ? 12.596 3.699 -14.095 1.00 75.50 96 SER A O 1
ATOM 742 N N . LYS A 1 97 ? 12.251 1.600 -13.361 1.00 64.94 97 LYS A N 1
ATOM 743 C CA . LYS A 1 97 ? 12.618 0.949 -14.616 1.00 64.94 97 LYS A CA 1
ATOM 744 C C . LYS A 1 97 ? 11.386 0.579 -15.432 1.00 64.94 97 LYS A C 1
ATOM 746 O O . LYS A 1 97 ? 10.350 0.191 -14.913 1.00 64.94 97 LYS A O 1
ATOM 751 N N . GLU A 1 98 ? 11.571 0.531 -16.748 1.00 52.94 98 GLU A N 1
ATOM 752 C CA . GLU A 1 98 ? 10.756 -0.262 -17.687 1.00 52.94 98 GLU A CA 1
ATOM 753 C C . GLU A 1 98 ? 10.917 -1.785 -17.474 1.00 52.94 98 GLU A C 1
ATOM 755 O O . GLU A 1 98 ? 10.801 -2.577 -18.408 1.00 52.94 98 GLU A O 1
ATOM 760 N N . ALA A 1 99 ? 11.266 -2.237 -16.266 1.00 40.16 99 ALA A N 1
ATOM 761 C CA . ALA A 1 99 ? 11.664 -3.616 -16.021 1.00 40.16 99 ALA A CA 1
ATOM 762 C C . ALA A 1 99 ? 10.439 -4.513 -15.786 1.00 40.16 99 ALA A C 1
ATOM 764 O O . ALA A 1 99 ? 10.211 -5.010 -14.692 1.00 40.16 99 ALA A O 1
ATOM 765 N N . GLY A 1 100 ? 9.664 -4.750 -16.845 1.00 47.66 100 GLY A N 1
ATOM 766 C CA . GLY A 1 100 ? 8.651 -5.812 -16.883 1.00 47.66 100 GLY A CA 1
ATOM 767 C C . GLY A 1 100 ? 7.306 -5.491 -16.227 1.00 47.66 100 GLY A C 1
ATOM 768 O O . GLY A 1 100 ? 6.412 -6.333 -16.277 1.00 47.66 100 GLY A O 1
ATOM 769 N N . GLY A 1 101 ? 7.139 -4.290 -15.671 1.00 49.78 101 GLY A N 1
ATOM 770 C CA . GLY A 1 101 ? 5.836 -3.705 -15.361 1.00 49.78 101 GLY A CA 1
ATOM 771 C C . GLY A 1 101 ? 5.141 -3.195 -16.627 1.00 49.78 101 GLY A C 1
ATOM 772 O O . GLY A 1 101 ? 5.799 -2.775 -17.582 1.00 49.78 101 GLY A O 1
ATOM 773 N N . ALA A 1 102 ? 3.810 -3.262 -16.675 1.00 52.69 102 ALA A N 1
ATOM 774 C CA . ALA A 1 102 ? 3.052 -2.854 -17.858 1.00 52.69 102 ALA A CA 1
ATOM 775 C C . ALA A 1 102 ? 3.145 -1.338 -18.124 1.00 52.69 102 ALA A C 1
ATOM 777 O O . ALA A 1 102 ? 2.886 -0.917 -19.252 1.00 52.69 102 ALA A O 1
ATOM 778 N N . ASN A 1 103 ? 3.512 -0.524 -17.119 1.00 57.53 103 ASN A N 1
ATOM 779 C CA . ASN A 1 103 ? 3.662 0.924 -17.256 1.00 57.53 103 ASN A CA 1
ATOM 780 C C . ASN A 1 103 ? 4.799 1.485 -16.368 1.00 57.53 103 ASN A C 1
ATOM 782 O O . ASN A 1 103 ? 4.592 1.693 -15.167 1.00 57.53 103 ASN A O 1
ATOM 786 N N . PRO A 1 104 ? 5.975 1.824 -16.935 1.00 57.31 104 PRO A N 1
ATOM 787 C CA . PRO A 1 104 ? 7.081 2.418 -16.177 1.00 57.31 104 PRO A CA 1
ATOM 788 C C . PRO A 1 104 ? 6.648 3.680 -15.420 1.00 57.31 104 PRO A C 1
ATOM 790 O O . PRO A 1 104 ? 5.939 4.538 -15.953 1.00 57.31 104 PRO A O 1
ATOM 793 N N . GLY A 1 105 ? 7.078 3.789 -14.162 1.00 65.25 105 GLY A N 1
ATOM 794 C CA . GLY A 1 105 ? 6.774 4.919 -13.282 1.00 65.25 105 GLY A CA 1
ATOM 795 C C . GLY A 1 105 ? 5.332 4.996 -12.767 1.00 65.25 105 GLY A C 1
ATOM 796 O O . GLY A 1 105 ? 4.961 6.000 -12.160 1.00 65.25 105 GLY A O 1
ATOM 797 N N . LYS A 1 106 ? 4.521 3.953 -12.991 1.00 73.06 106 LYS A N 1
ATOM 798 C CA . LYS A 1 106 ? 3.154 3.825 -12.452 1.00 73.06 106 LYS A CA 1
ATOM 799 C C . LYS A 1 106 ? 2.910 2.532 -11.676 1.00 73.06 106 LYS A C 1
ATOM 801 O O . LYS A 1 106 ? 1.835 2.376 -11.104 1.00 73.06 106 LYS A O 1
ATOM 806 N N . ASP A 1 107 ? 3.893 1.639 -11.654 1.00 85.12 107 ASP A N 1
ATOM 807 C CA . ASP A 1 107 ? 3.822 0.370 -10.943 1.00 85.12 107 ASP A CA 1
ATOM 808 C C . ASP A 1 107 ? 4.477 0.516 -9.562 1.00 85.12 107 ASP A C 1
ATOM 810 O O . ASP A 1 107 ? 5.664 0.841 -9.440 1.00 85.12 107 ASP A O 1
ATOM 814 N N . PHE A 1 108 ? 3.684 0.303 -8.512 1.00 92.56 108 PHE A N 1
ATOM 815 C CA . PHE A 1 108 ? 4.139 0.348 -7.126 1.00 92.56 108 PHE A CA 1
ATOM 816 C C . PHE A 1 108 ? 4.106 -1.051 -6.516 1.00 92.56 108 PHE A C 1
ATOM 818 O O . PHE A 1 108 ? 3.051 -1.675 -6.441 1.00 92.56 108 PHE A O 1
ATOM 825 N N . TRP A 1 109 ? 5.251 -1.539 -6.051 1.00 94.19 109 TRP A N 1
ATOM 826 C CA . TRP A 1 109 ? 5.378 -2.868 -5.455 1.00 94.19 109 TRP A CA 1
ATOM 827 C C . TRP A 1 109 ? 5.240 -2.786 -3.941 1.00 94.19 109 TRP A C 1
ATOM 829 O O . TRP A 1 109 ? 6.106 -2.224 -3.263 1.00 94.19 109 TRP A O 1
ATOM 839 N N . ALA A 1 110 ? 4.151 -3.341 -3.415 1.00 95.94 110 ALA A N 1
ATOM 840 C CA . ALA A 1 110 ? 3.867 -3.375 -1.991 1.00 95.94 110 ALA A CA 1
ATOM 841 C C . ALA A 1 110 ? 4.747 -4.403 -1.268 1.00 95.94 110 ALA A C 1
ATOM 843 O O . ALA A 1 110 ? 4.884 -5.548 -1.691 1.00 95.94 110 ALA A O 1
ATOM 844 N N . THR A 1 111 ? 5.304 -3.994 -0.131 1.00 96.25 111 THR A N 1
ATOM 845 C CA . THR A 1 111 ? 5.951 -4.872 0.855 1.00 96.25 111 THR A CA 1
ATOM 846 C C . THR A 1 111 ? 5.065 -5.085 2.083 1.00 96.25 111 THR A C 1
ATOM 848 O O . THR A 1 111 ? 5.226 -6.076 2.797 1.00 96.25 111 THR A O 1
ATOM 851 N N . LYS A 1 112 ? 4.109 -4.178 2.327 1.00 96.19 112 LYS A N 1
ATOM 852 C CA . LYS A 1 112 ? 3.125 -4.259 3.412 1.00 96.19 112 LYS A CA 1
ATOM 853 C C . LYS A 1 112 ? 1.878 -3.450 3.062 1.00 96.19 112 LYS A C 1
ATOM 855 O O . LYS A 1 112 ? 1.996 -2.359 2.508 1.00 96.19 112 LYS A O 1
ATOM 860 N N . ILE A 1 113 ? 0.701 -3.947 3.435 1.00 96.00 113 ILE A N 1
ATOM 861 C CA . ILE A 1 113 ? -0.566 -3.221 3.306 1.00 96.00 113 ILE A CA 1
ATOM 862 C C . ILE A 1 113 ? -1.268 -3.244 4.660 1.00 96.00 113 ILE A C 1
ATOM 864 O O . ILE A 1 113 ? -1.393 -4.297 5.283 1.00 96.00 113 ILE A O 1
ATOM 868 N N . GLU A 1 114 ? -1.686 -2.075 5.129 1.00 93.94 114 GLU A N 1
ATOM 869 C CA . GLU A 1 114 ? -2.352 -1.889 6.414 1.00 93.94 114 GLU A CA 1
ATOM 870 C C . GLU A 1 114 ? -3.668 -1.155 6.198 1.00 93.94 114 GLU A C 1
ATOM 872 O O . GLU A 1 114 ? -3.717 -0.167 5.468 1.00 93.94 114 GLU A O 1
ATOM 877 N N . LEU A 1 115 ? -4.730 -1.615 6.852 1.00 91.12 115 LEU A N 1
ATOM 878 C CA . LEU A 1 115 ? -5.981 -0.871 6.898 1.00 91.12 115 LEU A CA 1
ATOM 879 C C . LEU A 1 115 ? -5.775 0.428 7.672 1.00 91.12 115 LEU A C 1
ATOM 881 O O . LEU A 1 115 ? -5.312 0.414 8.815 1.00 91.12 115 LEU A O 1
ATOM 885 N N . GLU A 1 116 ? -6.154 1.544 7.060 1.00 86.25 116 GLU A N 1
ATOM 886 C CA . GLU A 1 116 ? -6.246 2.812 7.763 1.00 86.25 116 GLU A CA 1
ATOM 887 C C . GLU A 1 116 ? -7.537 2.791 8.580 1.00 86.25 116 GLU A C 1
ATOM 889 O O . GLU A 1 116 ? -8.636 3.057 8.088 1.00 86.25 116 GLU A O 1
ATOM 894 N N . LEU A 1 117 ? -7.411 2.415 9.850 1.00 74.75 117 LEU A N 1
ATOM 895 C CA . LEU A 1 117 ? -8.537 2.449 10.763 1.00 74.75 117 LEU A CA 1
ATOM 896 C C . LEU A 1 117 ? -8.894 3.910 11.052 1.00 74.75 117 LEU A C 1
ATOM 898 O O . LEU A 1 117 ? -8.189 4.609 11.782 1.00 74.75 117 LEU A O 1
ATOM 902 N N . LYS A 1 118 ? -10.014 4.374 10.496 1.00 61.31 118 LYS A N 1
ATOM 903 C CA . LYS A 1 118 ? -10.592 5.664 10.865 1.00 61.31 118 LYS A CA 1
ATOM 904 C C . LYS A 1 118 ? -11.187 5.559 12.258 1.00 61.31 118 LYS A C 1
ATOM 906 O O . LYS A 1 118 ? -12.333 5.169 12.434 1.00 61.31 118 LYS A O 1
ATOM 911 N N . SER A 1 119 ? -10.403 5.912 13.264 1.00 59.41 119 SER A N 1
ATOM 912 C CA . SER A 1 119 ? -10.945 6.123 14.594 1.00 59.41 119 SER A CA 1
ATOM 913 C C . SER A 1 119 ? -11.525 7.532 14.675 1.00 59.41 119 SER A C 1
ATOM 915 O O . SER A 1 119 ? -10.809 8.494 14.960 1.00 59.41 119 SER A O 1
ATOM 917 N N . GLU A 1 120 ? -12.814 7.681 14.390 1.00 61.09 120 GLU A N 1
ATOM 918 C CA . GLU A 1 120 ? -13.448 9.006 14.425 1.00 61.09 120 GLU A CA 1
ATOM 919 C C . GLU A 1 120 ? -13.852 9.423 15.850 1.00 61.09 120 GLU A C 1
ATOM 921 O O . GLU A 1 120 ? -14.093 10.605 16.104 1.00 61.09 120 GLU A O 1
ATOM 926 N N . LYS A 1 121 ? -13.874 8.489 16.818 1.00 74.12 121 LYS A N 1
ATOM 927 C CA . LYS A 1 121 ? -14.349 8.779 18.176 1.00 74.12 121 LYS A CA 1
ATOM 928 C C . LYS A 1 121 ? -13.743 7.877 19.256 1.00 74.12 121 LYS A C 1
ATOM 930 O O . LYS A 1 121 ? -13.757 6.654 19.139 1.00 74.12 121 LYS A O 1
ATOM 935 N N . LEU A 1 122 ? -13.279 8.496 20.346 1.00 79.19 122 LEU A N 1
ATOM 936 C CA . LEU A 1 122 ? -13.021 7.811 21.617 1.00 79.19 122 LEU A CA 1
ATOM 937 C C . LEU A 1 122 ? -14.339 7.328 22.223 1.00 79.19 122 LEU A C 1
ATOM 939 O O . LEU A 1 122 ? -15.299 8.092 22.321 1.00 79.19 122 LEU A O 1
ATOM 943 N N . CYS A 1 123 ? -14.358 6.090 22.690 1.00 81.38 123 CYS A N 1
ATOM 944 C CA . CYS A 1 123 ? -15.500 5.494 23.370 1.00 81.38 123 CYS A CA 1
ATOM 945 C C . CYS A 1 123 ? -15.074 4.903 24.708 1.00 81.38 123 CYS A C 1
ATOM 947 O O . CYS A 1 123 ? -13.906 4.612 24.927 1.00 81.38 123 CYS A O 1
ATOM 949 N N . ASN A 1 124 ? -16.020 4.713 25.619 1.00 84.69 124 ASN A N 1
ATOM 950 C CA . ASN A 1 124 ? -15.825 3.871 26.798 1.00 84.69 124 ASN A CA 1
ATOM 951 C C . ASN A 1 124 ? -16.599 2.550 26.659 1.00 84.69 124 ASN A C 1
ATOM 953 O O . ASN A 1 124 ? -16.235 1.545 27.282 1.00 84.69 124 ASN A O 1
ATOM 957 N N . SER A 1 125 ? -17.649 2.561 25.831 1.00 83.31 125 SER A N 1
ATOM 958 C CA . SER A 1 125 ? -18.553 1.450 25.543 1.00 83.31 125 SER A CA 1
ATOM 959 C C . SER A 1 125 ? -19.120 1.523 24.119 1.00 83.31 125 SER A C 1
ATOM 961 O O . SER A 1 125 ? -19.107 2.587 23.504 1.00 83.31 125 SER A O 1
ATOM 963 N N . ASP A 1 126 ? -19.688 0.419 23.621 1.00 79.94 126 ASP A N 1
ATOM 964 C CA . ASP A 1 126 ? -20.348 0.355 22.301 1.00 79.94 126 ASP A CA 1
ATOM 965 C C . ASP A 1 126 ? -21.513 1.348 22.156 1.00 79.94 126 ASP A C 1
ATOM 967 O O . ASP A 1 126 ? -21.837 1.781 21.056 1.00 79.94 126 ASP A O 1
ATOM 971 N N . LEU A 1 127 ? -22.130 1.757 23.272 1.00 81.31 127 LEU A N 1
ATOM 972 C CA . LEU A 1 127 ? -23.210 2.751 23.290 1.00 81.31 127 LEU A CA 1
ATOM 973 C C . LEU A 1 127 ? -22.735 4.154 22.898 1.00 81.31 127 LEU A C 1
ATOM 975 O O . LEU A 1 127 ? -23.550 4.992 22.512 1.00 81.31 127 LEU A O 1
ATOM 979 N N . ASP A 1 128 ? -21.432 4.418 23.013 1.00 82.25 128 ASP A N 1
ATOM 980 C CA . ASP A 1 128 ? -20.840 5.691 22.615 1.00 82.25 128 ASP A CA 1
ATOM 981 C C . ASP A 1 128 ? -20.618 5.765 21.098 1.00 82.25 128 ASP A C 1
ATOM 983 O O . ASP A 1 128 ? -20.336 6.851 20.578 1.00 82.25 128 ASP A O 1
ATOM 987 N N . CYS A 1 129 ? -20.745 4.639 20.394 1.00 81.06 129 CYS A N 1
ATOM 988 C CA . CYS A 1 129 ? -20.466 4.516 18.975 1.00 81.06 129 CYS A CA 1
ATOM 989 C C . CYS A 1 129 ? -21.721 4.674 18.107 1.00 81.06 129 CYS A C 1
ATOM 991 O O . CYS A 1 129 ? -22.862 4.553 18.562 1.00 81.06 129 CYS A O 1
ATOM 993 N N . GLY A 1 130 ? -21.505 5.017 16.840 1.00 79.81 130 GLY A N 1
ATOM 994 C CA . GLY A 1 130 ? -22.543 5.083 15.827 1.00 79.81 130 GLY A CA 1
ATOM 995 C C . GLY A 1 130 ? -23.171 3.715 15.560 1.00 79.81 130 GLY A C 1
ATOM 996 O O . GLY A 1 130 ? -22.664 2.657 15.933 1.00 79.81 130 GLY A O 1
ATOM 997 N N . LYS A 1 131 ? -24.327 3.721 14.896 1.00 79.44 131 LYS A N 1
ATOM 998 C CA . LYS A 1 131 ? -25.004 2.480 14.515 1.00 79.44 131 LYS A CA 1
ATOM 999 C C . LYS A 1 131 ? -24.114 1.687 13.551 1.00 79.44 131 LYS A C 1
ATOM 1001 O O . LYS A 1 131 ? -23.867 2.160 12.449 1.00 79.44 131 LYS A O 1
ATOM 1006 N N . GLY A 1 132 ? -23.733 0.472 13.944 1.00 75.94 132 GLY A N 1
ATOM 1007 C CA . GLY A 1 132 ? -22.848 -0.391 13.154 1.00 75.94 132 GLY A CA 1
ATOM 1008 C C . GLY A 1 132 ? -21.375 -0.298 13.548 1.00 75.94 132 GLY A C 1
ATOM 1009 O O . GLY A 1 132 ? -20.549 -0.888 12.871 1.00 75.94 132 GLY A O 1
ATOM 1010 N N . GLU A 1 133 ? -21.042 0.402 14.632 1.00 82.44 133 GLU A N 1
ATOM 1011 C CA . GLU A 1 133 ? -19.687 0.480 15.173 1.00 82.44 133 GLU A CA 1
ATOM 1012 C C . GLU A 1 133 ? -19.559 -0.286 16.500 1.00 82.44 133 GLU A C 1
ATOM 1014 O O . GLU A 1 133 ? -20.528 -0.433 17.250 1.00 82.44 133 GLU A O 1
ATOM 1019 N N . LYS A 1 134 ? -18.344 -0.747 16.808 1.00 82.94 134 LYS A N 1
ATOM 1020 C CA . LYS A 1 134 ? -17.948 -1.347 18.083 1.00 82.94 134 LYS A CA 1
ATOM 1021 C C . LYS A 1 134 ? -16.789 -0.591 18.705 1.00 82.94 134 LYS A C 1
ATOM 1023 O O . LYS A 1 134 ? -15.902 -0.089 18.019 1.00 82.94 134 LYS A O 1
ATOM 1028 N N . CYS A 1 135 ? -16.791 -0.561 20.026 1.00 82.81 135 CYS A N 1
ATOM 1029 C CA . CYS A 1 135 ? -15.776 0.066 20.839 1.00 82.81 135 CYS A CA 1
ATOM 1030 C C . CYS A 1 135 ? -14.647 -0.934 21.122 1.00 82.81 135 CYS A C 1
ATOM 1032 O O . CYS A 1 135 ? -14.794 -1.824 21.963 1.00 82.81 135 CYS A O 1
ATOM 1034 N N . LEU A 1 136 ? -13.518 -0.807 20.420 1.00 81.50 136 LEU A N 1
ATOM 1035 C CA . LEU A 1 136 ? -12.390 -1.737 20.536 1.00 81.50 136 LEU A CA 1
ATOM 1036 C C . LEU A 1 136 ? -11.206 -1.104 21.266 1.00 81.50 136 LEU A C 1
ATOM 1038 O O . LEU A 1 136 ? -10.858 0.059 21.039 1.00 81.50 136 LEU A O 1
ATOM 1042 N N . ASP A 1 137 ? -10.561 -1.902 22.120 1.00 79.81 137 ASP A N 1
ATOM 1043 C CA . ASP A 1 137 ? -9.299 -1.539 22.759 1.00 79.81 137 ASP A CA 1
ATOM 1044 C C . ASP A 1 137 ? -8.193 -1.457 21.699 1.00 79.81 137 ASP A C 1
ATOM 1046 O O . ASP A 1 137 ? -7.883 -2.432 21.016 1.00 79.81 137 ASP A O 1
ATOM 1050 N N . THR A 1 138 ? -7.584 -0.281 21.574 1.00 68.56 138 THR A N 1
ATOM 1051 C CA . THR A 1 138 ? -6.464 -0.019 20.669 1.00 68.56 138 THR A CA 1
ATOM 1052 C C . THR A 1 138 ? -5.239 0.378 21.485 1.00 68.56 138 THR A C 1
ATOM 1054 O O . THR A 1 138 ? -5.323 1.163 22.432 1.00 68.56 138 THR A O 1
ATOM 1057 N N . GLN A 1 139 ? -4.078 -0.164 21.124 1.00 69.12 139 GLN A N 1
ATOM 1058 C CA . GLN A 1 139 ? -2.803 0.196 21.739 1.00 69.12 139 GLN A CA 1
ATOM 1059 C C . GLN A 1 139 ? -2.150 1.320 20.927 1.00 69.12 139 GLN A C 1
ATOM 1061 O O . GLN A 1 139 ? -1.873 1.140 19.744 1.00 69.12 139 GLN A O 1
ATOM 1066 N N . TRP A 1 140 ? -1.916 2.490 21.534 1.00 54.94 140 TRP A N 1
ATOM 1067 C CA . TRP A 1 140 ? -1.270 3.616 20.830 1.00 54.94 140 TRP A CA 1
ATOM 1068 C C . TRP A 1 140 ? 0.250 3.601 20.984 1.00 54.94 140 TRP A C 1
ATOM 1070 O O . TRP A 1 140 ? 0.979 4.059 20.108 1.00 54.94 140 TRP A O 1
ATOM 1080 N N . SER A 1 141 ? 0.721 3.127 22.139 1.00 46.97 141 SER A N 1
ATOM 1081 C CA . SER A 1 141 ? 2.133 3.047 22.512 1.00 46.97 141 SER A CA 1
ATOM 1082 C C . SER A 1 141 ? 2.324 2.080 23.684 1.00 46.97 141 SER A C 1
ATOM 1084 O O . SER A 1 141 ? 1.349 1.538 24.214 1.00 46.97 141 SER A O 1
ATOM 1086 N N . ASP A 1 142 ? 3.578 1.889 24.102 1.00 65.44 142 ASP A N 1
ATOM 1087 C CA . ASP A 1 142 ? 4.030 0.844 25.029 1.00 65.44 142 ASP A CA 1
ATOM 1088 C C . ASP A 1 142 ? 3.259 0.732 26.359 1.00 65.44 142 ASP A C 1
ATOM 1090 O O . ASP A 1 142 ? 3.365 -0.304 27.000 1.00 65.44 142 ASP A O 1
ATOM 1094 N N . ASN A 1 143 ? 2.463 1.729 26.778 1.00 57.47 143 ASN A N 1
ATOM 1095 C CA . ASN A 1 143 ? 1.688 1.677 28.031 1.00 57.47 143 ASN A CA 1
ATOM 1096 C C . ASN A 1 143 ? 0.313 2.383 28.002 1.00 57.47 143 ASN A C 1
ATOM 1098 O O . ASN A 1 143 ? -0.257 2.637 29.064 1.00 57.47 143 ASN A O 1
ATOM 1102 N N . ALA A 1 144 ? -0.234 2.727 26.830 1.00 56.75 144 ALA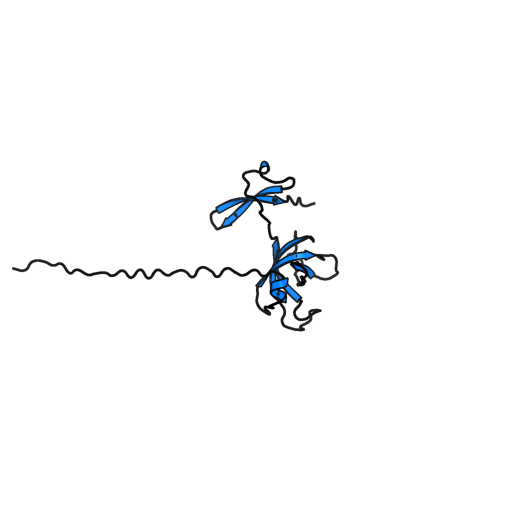 A N 1
ATOM 1103 C CA . ALA A 1 144 ? -1.510 3.446 26.736 1.00 56.75 144 ALA A CA 1
ATOM 1104 C C . ALA A 1 144 ? -2.540 2.680 25.893 1.00 56.75 144 ALA A C 1
ATOM 1106 O O . ALA A 1 144 ? -2.381 2.532 24.678 1.00 56.75 144 ALA A O 1
ATOM 1107 N N . PHE A 1 145 ? -3.610 2.238 26.562 1.00 72.25 145 PHE A N 1
ATOM 1108 C CA . PHE A 1 145 ? -4.810 1.686 25.939 1.00 72.25 145 PHE A CA 1
ATOM 1109 C C . PHE A 1 145 ? -5.900 2.746 25.909 1.00 72.25 145 PHE A C 1
ATOM 1111 O O . PHE A 1 145 ? -6.163 3.426 26.903 1.00 72.25 145 PHE A O 1
ATOM 1118 N N . TYR A 1 146 ? -6.531 2.873 24.757 1.00 73.69 146 TYR A N 1
ATOM 1119 C CA . TYR A 1 146 ? -7.662 3.748 24.529 1.00 73.69 146 TYR A CA 1
ATOM 1120 C C . TYR A 1 146 ? -8.662 2.985 23.683 1.00 73.69 146 TYR A C 1
ATOM 1122 O O . TYR A 1 146 ? -8.310 2.100 22.904 1.00 73.69 146 TYR A O 1
ATOM 1130 N N . LYS A 1 147 ? -9.927 3.306 23.890 1.00 82.69 147 LYS A N 1
ATOM 1131 C CA . LYS A 1 147 ? -11.027 2.644 23.222 1.00 82.69 147 LYS A CA 1
ATOM 1132 C C . LYS A 1 147 ? -11.556 3.546 22.126 1.00 82.69 147 LYS A C 1
ATOM 1134 O O . LYS A 1 147 ? -11.790 4.734 22.358 1.00 82.69 147 LYS A O 1
ATOM 1139 N N . LEU A 1 148 ? -11.718 2.984 20.941 1.00 81.56 148 LEU A N 1
ATOM 1140 C CA . LEU A 1 148 ? -12.159 3.709 19.760 1.00 81.56 148 LEU A CA 1
ATOM 1141 C C . LEU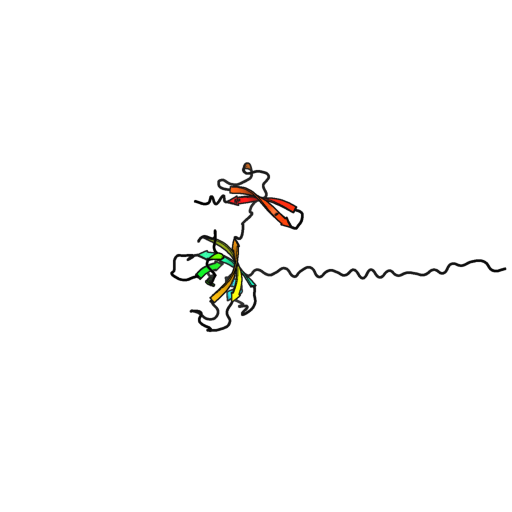 A 1 148 ? -13.335 2.997 19.111 1.00 81.56 148 LEU A C 1
ATOM 1143 O O . LEU A 1 148 ? -13.405 1.768 19.118 1.00 81.56 148 LEU A O 1
ATOM 1147 N N . CYS A 1 149 ? -14.243 3.787 18.550 1.00 80.50 149 CYS A N 1
ATOM 1148 C CA . CYS A 1 149 ? -15.295 3.269 17.694 1.00 80.50 149 CYS A CA 1
ATOM 1149 C C . CYS A 1 149 ? -14.703 2.888 16.339 1.00 80.50 149 CYS A C 1
ATOM 1151 O O . CYS A 1 149 ? -14.051 3.711 15.694 1.00 80.50 149 CYS A O 1
ATOM 1153 N N . PHE A 1 150 ? -14.954 1.654 15.920 1.00 75.56 150 PHE A N 1
ATOM 1154 C CA . PHE A 1 150 ? -14.656 1.156 14.583 1.00 75.56 150 PHE A CA 1
ATOM 1155 C C . PHE A 1 150 ? -15.907 0.530 13.989 1.00 75.56 150 PHE A C 1
ATOM 1157 O O . PHE A 1 150 ? -16.667 -0.102 14.719 1.00 75.56 150 PHE A O 1
ATOM 1164 N N . GLU A 1 151 ? -16.108 0.649 12.679 1.00 76.62 151 GLU A N 1
ATOM 1165 C CA . GLU A 1 151 ? -17.181 -0.077 11.995 1.00 76.62 151 GLU A CA 1
ATOM 1166 C C . GLU A 1 151 ? -17.036 -1.593 12.213 1.00 76.62 151 GLU A C 1
ATOM 1168 O O . GLU A 1 151 ? -15.969 -2.181 12.013 1.00 76.62 151 GLU A O 1
ATOM 1173 N N . ASP A 1 152 ? -18.123 -2.225 12.658 1.00 69.75 152 ASP A N 1
ATOM 1174 C CA . ASP A 1 152 ? -18.223 -3.658 12.915 1.00 69.75 152 ASP A CA 1
ATOM 1175 C C . ASP A 1 152 ? -18.258 -4.406 11.581 1.00 69.75 152 ASP A C 1
ATOM 1177 O O . ASP A 1 152 ? -19.321 -4.726 11.048 1.00 69.75 152 ASP A O 1
ATOM 1181 N N . ARG A 1 153 ? -17.077 -4.686 11.026 1.00 64.44 153 ARG A N 1
ATOM 1182 C CA . ARG A 1 153 ? -16.927 -5.614 9.904 1.00 64.44 153 ARG A CA 1
ATOM 1183 C C . ARG A 1 153 ? -17.033 -7.040 10.427 1.00 64.44 153 ARG A C 1
ATOM 1185 O O . ARG A 1 153 ? -16.023 -7.701 10.671 1.00 64.44 153 ARG A O 1
ATOM 1192 N N . GLN A 1 154 ? -18.260 -7.501 10.674 1.00 50.88 154 GLN A N 1
ATOM 1193 C CA . GLN A 1 154 ? -18.479 -8.922 10.928 1.00 50.88 154 GLN A CA 1
ATOM 1194 C C . GLN A 1 154 ? -18.049 -9.698 9.686 1.00 50.88 154 GLN A C 1
ATOM 1196 O O . GLN A 1 154 ? -18.533 -9.441 8.589 1.00 50.88 154 GLN A O 1
ATOM 1201 N N . GLN A 1 155 ? -17.076 -10.587 9.886 1.00 48.81 155 GLN A N 1
ATOM 1202 C CA . GLN A 1 155 ? -16.643 -11.575 8.909 1.00 48.81 155 GLN A CA 1
ATOM 1203 C C . GLN A 1 155 ? -17.836 -12.477 8.585 1.00 48.81 155 GLN A C 1
ATOM 1205 O O . GLN A 1 155 ? -18.196 -13.315 9.415 1.00 48.81 155 GLN A O 1
ATOM 1210 N N . ASP A 1 156 ? -18.441 -12.272 7.417 1.00 38.94 156 ASP A N 1
ATOM 1211 C CA . ASP A 1 156 ? -19.252 -13.295 6.750 1.00 38.94 156 ASP A CA 1
ATOM 1212 C C . ASP A 1 156 ? -18.353 -14.428 6.215 1.00 38.94 156 ASP A C 1
ATOM 1214 O O . ASP A 1 156 ? -17.226 -14.140 5.737 1.00 38.94 156 ASP A O 1
#

Sequence (156 aa):
MKKIFIVLILVSVIFSGCVEPKPAQEKIFNVAELLENPVYEKEIKIQGKVSGLGEVLCLCFDLTSGEKSLVIWYDPVMVKGIENGDQVIVTGKLDSKEAGGANPGKDFWATKIELELKSEKLCNSDLDCGKGEKCLDTQWSDNAFYKLCFEDRQQD

pLDDT: mean 77.94, std 17.23, range [38.88, 96.94]

Foldseek 3Di:
DDDDDDDPPPPPPPPPPPPPPPPDPQDEAEQVRCLVPPDAPDWHKYKAFWAPVPVDPAQWTWGDDDPDTAIEHEDPVQCVPPDHGFIKIFIFGQHQDPPPDPDHRRYTYGPHIGTPFPQVDWDPFQVVEDDQWGWDWDDPDDPDTTTGTGGPPDDD